Protein AF-K7LWC0-F1 (afdb_monomer)

Radius of gyration: 29.23 Å; Cα contacts (8 Å, |Δi|>4): 83; chains: 1; bounding box: 52×107×43 Å

Organism: Glycine max (NCBI:txid3847)

Secondary structure (DSSP, 8-state):
----------------------------GGG-S-PPPHHHHHHHHHHHHHHHHHTT-----HHHHHHHHHHHHHHHHHHHHHHHHHHHHTT-SS--HHHHHHHHHHHHHTT--TTGGGGGGS-GGG-HHHHHHHHHHHHSPP---SSPPP---GGG-----

Sequence (161 aa):
MQNNSSTKATSKLPRRAKSKKRDLVGVNDAQVAETPSEFSFAVAKIAVAQVCQSVGFKTFKCNALKTLTNVSTRYLETIVRSAASFANASNRTNSNLFDIINGIHDLCSAQGFPGGSVMHKVNLLRSSALKDIMNFVNLSNKVPFAKPIPFRNVFQVNVFL

Mean predicted aligned error: 13.85 Å

InterPro domains:
  IPR006565 Bromodomain associated domain [PF07524] (38-107)
  IPR006565 Bromodomain associated domain [SM00576] (37-113)
  IPR009072 Histone-fold [G3DSA:1.10.20.10] (33-131)
  IPR037818 Transcription initiation factor TFIID subunit 8 [PTHR46338] (5-154)

Foldseek 3Di:
DDDDDDDDDDDDDDDDDDDPPPPPPPPCVVPVPPPQPPVNLVVLLVVLVLLCVQVPDPDDDPVRSSVVSVVVVVLVVQLVVQLCVVCVVVVHRDGDPLSSLRSLLVVCVVVDDVCNVVCVVDDSVPDPSVVVVVVCVVPTDDRADPDHDPDPPPVPPPPPD

pLDDT: mean 78.8, std 21.97, range [33.06, 98.38]

Nearest PDB structures (foldseek):
  8f0x-assembly1_C  TM=7.123E-01  e=1.036E-01  Saccharomyces cerevisiae S288C
  4x23-assembly1_A  TM=7.557E-01  e=2.730E-01  Drosophila melanogaster
  8yti-assembly1_K  TM=6.275E-01  e=5.409E-01  Homo sapiens
  3a6n-assembly1_A  TM=6.262E-01  e=4.559E-01  Homo sapiens
  6hts-assembly1_M  TM=6.478E-01  e=6.417E-01  Homo sapiens

Solvent-accessible surface area (backbone atoms only — not comparable to full-atom values): 10324 Å² total; per-residue (Å²): 142,84,90,86,84,84,85,89,83,88,79,83,76,82,88,80,78,85,80,85,75,73,79,72,79,72,75,61,70,86,64,70,66,67,69,72,49,70,64,59,47,51,53,46,38,52,53,48,51,49,52,42,40,67,77,66,48,88,76,76,55,71,68,58,49,53,50,52,28,54,51,53,51,51,54,52,49,50,27,52,54,40,6,44,50,50,15,46,77,67,79,32,91,69,57,52,72,67,23,43,52,50,9,48,48,59,67,39,55,85,80,54,53,78,64,56,93,49,46,94,81,48,64,74,92,70,34,47,71,59,47,52,54,52,48,50,61,73,72,45,74,80,78,76,60,98,60,80,74,81,80,75,58,79,88,70,67,74,78,87,124

Structure (mmCIF, N/CA/C/O backbone):
data_AF-K7LWC0-F1
#
_entry.id   AF-K7LWC0-F1
#
loop_
_atom_site.group_PDB
_atom_site.id
_atom_site.type_symbol
_atom_site.label_atom_id
_atom_site.label_alt_id
_atom_site.label_comp_id
_atom_site.label_asym_id
_atom_site.label_entity_id
_atom_site.label_seq_id
_atom_site.pdbx_PDB_ins_code
_atom_site.Cartn_x
_atom_site.Cartn_y
_atom_site.Cartn_z
_atom_site.occupancy
_atom_site.B_iso_or_equiv
_atom_site.auth_seq_id
_atom_site.auth_comp_id
_atom_site.auth_asym_id
_atom_site.auth_atom_id
_atom_site.pdbx_PDB_model_num
ATOM 1 N N . MET A 1 1 ? -1.332 -82.212 -2.527 1.00 39.12 1 MET A N 1
ATOM 2 C CA . MET A 1 1 ? -0.070 -82.119 -1.761 1.00 39.12 1 MET A CA 1
ATOM 3 C C . MET A 1 1 ? 1.079 -82.319 -2.734 1.00 39.12 1 MET A C 1
ATOM 5 O O . MET A 1 1 ? 1.286 -83.441 -3.166 1.00 39.12 1 MET A O 1
ATOM 9 N N . GLN A 1 2 ? 1.766 -81.252 -3.139 1.00 41.69 2 GLN A N 1
ATOM 10 C CA . GLN A 1 2 ? 3.000 -81.334 -3.926 1.00 41.69 2 GLN A CA 1
ATOM 11 C C . GLN A 1 2 ? 3.929 -80.227 -3.427 1.00 41.69 2 GLN A C 1
ATOM 13 O O . GLN A 1 2 ? 3.646 -79.041 -3.572 1.00 41.69 2 GLN A O 1
ATOM 18 N N . ASN A 1 3 ? 4.979 -80.667 -2.738 1.00 37.81 3 ASN A N 1
ATOM 19 C CA . ASN A 1 3 ? 6.049 -79.854 -2.189 1.00 37.81 3 ASN A CA 1
ATOM 20 C C . ASN A 1 3 ? 7.105 -79.678 -3.274 1.00 37.81 3 ASN A C 1
ATOM 22 O O . ASN A 1 3 ? 7.768 -80.654 -3.615 1.00 37.81 3 ASN A O 1
ATOM 26 N N . ASN A 1 4 ? 7.310 -78.453 -3.752 1.00 46.72 4 ASN A N 1
ATOM 27 C CA . ASN A 1 4 ? 8.449 -78.136 -4.606 1.00 46.72 4 ASN A CA 1
ATOM 28 C C . ASN A 1 4 ? 9.341 -77.122 -3.887 1.00 46.72 4 ASN A C 1
ATOM 30 O O . ASN A 1 4 ? 9.067 -75.926 -3.831 1.00 46.72 4 ASN A O 1
ATOM 34 N N . SER A 1 5 ? 10.410 -77.653 -3.307 1.00 35.78 5 SER A N 1
ATOM 35 C CA . SER A 1 5 ? 11.563 -76.947 -2.762 1.00 35.78 5 SER A CA 1
ATOM 36 C C . SER A 1 5 ? 12.703 -76.989 -3.779 1.00 35.78 5 SER A C 1
ATOM 38 O O . SER A 1 5 ? 13.075 -78.087 -4.178 1.00 35.78 5 SER A O 1
ATOM 40 N N . SER A 1 6 ? 13.277 -75.838 -4.152 1.00 38.22 6 SER A N 1
ATOM 41 C CA . SER A 1 6 ? 14.650 -75.722 -4.687 1.00 38.22 6 SER A CA 1
ATOM 42 C C . SER A 1 6 ? 15.026 -74.245 -4.891 1.00 38.22 6 SER A C 1
ATOM 44 O O . SER A 1 6 ? 14.440 -73.554 -5.711 1.00 38.22 6 SER A O 1
ATOM 46 N N . THR A 1 7 ? 15.801 -73.643 -3.985 1.00 37.75 7 THR A N 1
ATOM 47 C CA . THR A 1 7 ? 17.278 -73.505 -3.988 1.00 37.75 7 THR A CA 1
ATOM 48 C C . THR A 1 7 ? 17.840 -72.310 -4.777 1.00 37.75 7 THR A C 1
ATOM 50 O O . THR A 1 7 ? 18.013 -72.374 -5.985 1.00 37.75 7 THR A O 1
ATOM 53 N N . LYS A 1 8 ? 18.314 -71.326 -3.992 1.00 33.06 8 LYS A N 1
ATOM 54 C CA . LYS A 1 8 ? 19.712 -70.842 -3.951 1.00 33.06 8 LYS A CA 1
ATOM 55 C C . LYS A 1 8 ? 20.221 -69.952 -5.101 1.00 33.06 8 LYS A C 1
ATOM 57 O O . LYS A 1 8 ? 20.647 -70.443 -6.134 1.00 33.06 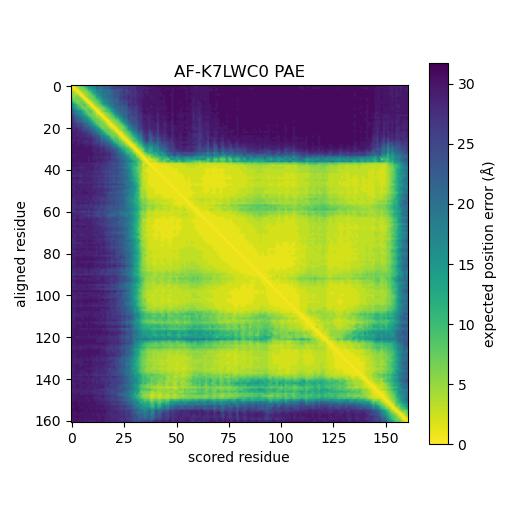8 LYS A O 1
ATOM 62 N N . ALA A 1 9 ? 20.409 -68.665 -4.791 1.00 42.12 9 ALA A N 1
ATOM 63 C CA . ALA A 1 9 ? 21.522 -67.857 -5.307 1.00 42.12 9 ALA A CA 1
ATOM 64 C C . ALA A 1 9 ? 21.806 -66.674 -4.359 1.00 42.12 9 ALA A C 1
ATOM 66 O O . ALA A 1 9 ? 21.220 -65.602 -4.464 1.00 42.12 9 ALA A O 1
ATOM 67 N N . THR A 1 10 ? 22.698 -66.876 -3.390 1.00 38.62 10 THR A N 1
ATOM 68 C CA . THR A 1 10 ? 23.237 -65.819 -2.524 1.00 38.62 10 THR A CA 1
ATOM 69 C C . THR A 1 10 ? 24.503 -65.239 -3.157 1.00 38.62 10 THR A C 1
ATOM 71 O O . THR A 1 10 ? 25.615 -65.676 -2.872 1.00 38.62 10 THR A O 1
ATOM 74 N N . SER A 1 11 ? 24.359 -64.240 -4.030 1.00 42.91 11 SER A N 1
ATOM 75 C CA . SER A 1 11 ? 25.497 -63.459 -4.526 1.00 42.91 11 SER A CA 1
ATOM 76 C C . SER A 1 11 ? 25.863 -62.369 -3.511 1.00 42.91 11 SER A C 1
ATOM 78 O O . SER A 1 11 ? 25.150 -61.378 -3.353 1.00 42.91 11 SER A O 1
ATOM 80 N N . LYS A 1 12 ? 26.976 -62.563 -2.795 1.00 38.94 12 LYS A N 1
ATOM 81 C CA . LYS A 1 12 ? 27.580 -61.571 -1.892 1.00 38.94 12 LYS A CA 1
ATOM 82 C C . LYS A 1 12 ? 28.113 -60.387 -2.710 1.00 38.94 12 LYS A C 1
ATOM 84 O O . LYS A 1 12 ? 29.099 -60.539 -3.424 1.00 38.94 12 LYS A O 1
ATOM 89 N N . LEU A 1 13 ? 27.486 -59.215 -2.592 1.00 43.22 13 LEU A N 1
ATOM 90 C CA . LEU A 1 13 ? 27.989 -57.975 -3.191 1.00 43.22 13 LEU A CA 1
ATOM 91 C C . LEU A 1 13 ? 29.131 -57.377 -2.329 1.00 43.22 13 LEU A C 1
ATOM 93 O O . LEU A 1 13 ? 29.022 -57.394 -1.098 1.00 43.22 13 LEU A O 1
ATOM 97 N N . PRO A 1 14 ? 30.214 -56.831 -2.916 1.00 41.59 14 PRO A N 1
ATOM 98 C CA . PRO A 1 14 ? 31.373 -56.342 -2.167 1.00 41.59 14 PRO A CA 1
ATOM 99 C C . PRO A 1 14 ? 31.100 -55.029 -1.418 1.00 41.59 14 PRO A C 1
ATOM 101 O O . PRO A 1 14 ? 30.507 -54.091 -1.952 1.00 41.59 14 PRO A O 1
ATOM 104 N N . ARG A 1 15 ? 31.610 -54.936 -0.183 1.00 42.56 15 ARG A N 1
ATOM 105 C CA . ARG A 1 15 ? 31.605 -53.728 0.659 1.00 42.56 15 ARG A CA 1
ATOM 106 C C . ARG A 1 15 ? 32.480 -52.633 0.029 1.00 42.56 15 ARG A C 1
ATOM 108 O O . ARG A 1 15 ? 33.695 -52.636 0.203 1.00 42.56 15 ARG A O 1
ATOM 115 N N . ARG A 1 16 ? 31.873 -51.678 -0.684 1.00 37.78 16 ARG A N 1
ATOM 116 C CA . ARG A 1 16 ? 32.565 -50.480 -1.189 1.00 37.78 16 ARG A CA 1
ATOM 117 C C . ARG A 1 16 ? 32.794 -49.489 -0.046 1.00 37.78 16 ARG A C 1
ATOM 119 O O . ARG A 1 16 ? 31.854 -48.986 0.566 1.00 37.78 16 ARG A O 1
ATOM 126 N N . ALA A 1 17 ? 34.065 -49.237 0.243 1.00 40.91 17 ALA A N 1
ATOM 127 C CA . ALA A 1 17 ? 34.525 -48.310 1.261 1.00 40.91 17 ALA A CA 1
ATOM 128 C C . ALA A 1 17 ? 34.264 -46.838 0.881 1.00 40.91 17 ALA A C 1
ATOM 130 O O . ALA A 1 17 ? 34.526 -46.414 -0.240 1.00 40.91 17 ALA A O 1
ATOM 131 N N . LYS A 1 18 ? 33.775 -46.091 1.879 1.00 34.91 18 LYS A N 1
ATOM 132 C CA . LYS A 1 18 ? 33.994 -44.663 2.176 1.00 34.91 18 LYS A CA 1
ATOM 133 C C . LYS A 1 18 ? 34.074 -43.692 0.985 1.00 34.91 18 LYS A C 1
ATOM 135 O O . LYS A 1 18 ? 35.146 -43.405 0.467 1.00 34.91 18 LYS A O 1
ATOM 140 N N . SER A 1 19 ? 32.956 -43.019 0.721 1.00 36.41 19 SER A N 1
ATOM 141 C CA . SER A 1 19 ? 32.958 -41.628 0.258 1.00 36.41 19 SER A CA 1
ATOM 142 C C . SER A 1 19 ? 32.307 -40.788 1.353 1.00 36.41 19 SER A C 1
ATOM 144 O O . SER A 1 19 ? 31.100 -40.858 1.579 1.00 36.41 19 SER A O 1
ATOM 146 N N . LYS A 1 20 ? 33.137 -40.061 2.104 1.00 40.75 20 LYS A N 1
ATOM 147 C CA . LYS A 1 20 ? 32.723 -39.089 3.118 1.00 40.75 20 LYS A CA 1
ATOM 148 C C . LYS A 1 20 ? 32.202 -37.871 2.349 1.00 40.75 20 LYS A C 1
ATOM 150 O O . LYS A 1 20 ? 32.966 -36.961 2.035 1.00 40.75 20 LYS A O 1
ATOM 155 N N . LYS A 1 21 ? 30.931 -37.931 1.937 1.00 37.88 21 LYS A N 1
ATOM 156 C CA . LYS A 1 21 ? 30.217 -36.832 1.283 1.00 37.88 21 LYS A CA 1
ATOM 157 C C . LYS A 1 21 ? 30.247 -35.665 2.263 1.00 37.88 21 LYS A C 1
ATOM 159 O O . LYS A 1 21 ? 29.650 -35.741 3.328 1.00 37.88 21 LYS A O 1
ATOM 164 N N . ARG A 1 22 ? 31.053 -34.650 1.945 1.00 39.66 22 ARG A N 1
ATOM 165 C CA . ARG A 1 22 ? 31.011 -33.366 2.638 1.00 39.66 22 ARG A CA 1
ATOM 166 C C . ARG A 1 22 ? 29.575 -32.898 2.493 1.00 39.66 22 ARG A C 1
ATOM 168 O O . ARG A 1 22 ? 29.105 -32.771 1.360 1.00 39.66 22 ARG A O 1
ATOM 175 N N . ASP A 1 23 ? 28.896 -32.726 3.615 1.00 36.41 23 ASP A N 1
ATOM 176 C CA . ASP A 1 23 ? 27.667 -31.962 3.673 1.00 36.41 23 ASP A CA 1
ATOM 177 C C . ASP A 1 23 ? 28.035 -30.564 3.180 1.00 36.41 23 ASP A C 1
ATOM 179 O O . ASP A 1 23 ? 28.541 -29.719 3.917 1.00 36.41 23 ASP A O 1
ATOM 183 N N . LEU A 1 24 ? 27.892 -30.361 1.868 1.00 42.34 24 LEU A N 1
ATOM 184 C CA . LEU A 1 24 ? 27.652 -29.044 1.327 1.00 42.34 24 LEU A CA 1
ATOM 185 C C . LEU A 1 24 ? 26.392 -28.613 2.054 1.00 42.34 24 LEU A C 1
ATOM 187 O O . LEU A 1 24 ? 25.299 -29.101 1.762 1.00 42.34 24 LEU A O 1
ATOM 191 N N . VAL A 1 25 ? 26.593 -27.760 3.054 1.00 40.84 25 VAL A N 1
ATOM 192 C CA . VAL A 1 25 ? 25.597 -26.820 3.532 1.00 40.84 25 VAL A CA 1
ATOM 193 C C . VAL A 1 25 ? 25.129 -26.104 2.274 1.00 40.84 25 VAL A C 1
ATOM 195 O O . VAL A 1 25 ? 25.746 -25.151 1.805 1.00 40.84 25 VAL A O 1
ATOM 198 N N . GLY A 1 26 ? 24.109 -26.681 1.642 1.00 39.50 26 GLY A N 1
ATOM 199 C CA . GLY A 1 26 ? 23.298 -26.020 0.652 1.00 39.50 26 GLY A CA 1
ATOM 200 C C . GLY A 1 26 ? 22.643 -24.909 1.429 1.00 39.50 26 GLY A C 1
ATOM 201 O O . GLY A 1 26 ? 21.646 -25.127 2.116 1.00 39.50 26 GLY A O 1
ATOM 202 N N . VAL A 1 27 ? 23.292 -23.752 1.412 1.00 40.94 27 VAL A N 1
ATOM 203 C CA . VAL A 1 27 ? 22.659 -22.506 1.779 1.00 40.94 27 VAL A CA 1
ATOM 204 C C . VAL A 1 27 ? 21.516 -22.386 0.782 1.00 40.94 27 VAL A C 1
ATOM 206 O O . VAL A 1 27 ? 21.702 -22.076 -0.391 1.00 40.94 27 VAL A O 1
ATOM 209 N N . ASN A 1 28 ? 20.330 -22.804 1.214 1.00 46.16 28 ASN A N 1
ATOM 210 C CA . ASN A 1 28 ? 19.099 -22.579 0.488 1.00 46.16 28 ASN A CA 1
ATOM 211 C C . ASN A 1 28 ? 18.806 -21.081 0.622 1.00 46.16 28 ASN A C 1
ATOM 213 O O . ASN A 1 28 ? 17.913 -20.683 1.363 1.00 46.16 28 ASN A O 1
ATOM 217 N N . ASP A 1 29 ? 19.573 -20.248 -0.087 1.00 49.41 29 ASP A N 1
ATOM 218 C CA . ASP A 1 29 ? 19.383 -18.793 -0.160 1.00 49.41 29 ASP A CA 1
ATOM 219 C C . ASP A 1 29 ? 17.982 -18.434 -0.691 1.00 49.41 29 ASP A C 1
ATOM 221 O O . ASP A 1 29 ? 17.481 -17.330 -0.499 1.00 49.41 29 ASP A O 1
ATOM 225 N N . ALA A 1 30 ? 17.287 -19.402 -1.296 1.00 51.00 30 ALA A N 1
ATOM 226 C CA . ALA A 1 30 ? 15.899 -19.274 -1.720 1.00 51.00 30 ALA A CA 1
ATOM 227 C C . ALA A 1 30 ? 14.885 -19.216 -0.557 1.00 51.00 30 ALA A C 1
ATOM 229 O O . ALA A 1 30 ? 13.724 -18.886 -0.793 1.00 51.00 30 ALA A O 1
ATOM 230 N N . GLN A 1 31 ? 15.288 -19.514 0.686 1.00 46.72 31 GLN A N 1
ATOM 231 C CA . GLN A 1 31 ? 14.416 -19.442 1.866 1.00 46.72 31 GLN A CA 1
ATOM 232 C C . GLN A 1 31 ? 14.677 -18.202 2.739 1.00 46.72 31 GLN A C 1
ATOM 234 O O . GLN A 1 31 ? 14.189 -18.131 3.862 1.00 46.72 31 GLN A O 1
ATOM 239 N N . VAL A 1 32 ? 15.366 -17.182 2.208 1.00 54.91 32 VAL A N 1
ATOM 240 C CA . VAL A 1 32 ? 15.396 -15.822 2.791 1.00 54.91 32 VAL A CA 1
ATOM 241 C C . VAL A 1 32 ? 14.177 -15.007 2.326 1.00 54.91 32 VAL A C 1
ATOM 243 O O . VAL A 1 32 ? 14.184 -13.783 2.280 1.00 54.91 32 VAL A O 1
ATOM 246 N N . ALA A 1 33 ? 13.065 -15.662 1.990 1.00 53.66 33 ALA A N 1
ATOM 247 C CA . ALA A 1 33 ? 11.778 -15.031 2.237 1.00 53.66 33 ALA A CA 1
ATOM 248 C C . ALA A 1 33 ? 11.565 -15.134 3.749 1.00 53.66 33 ALA A C 1
ATOM 250 O O . ALA A 1 33 ? 10.912 -16.070 4.211 1.00 53.66 33 ALA A O 1
ATOM 251 N N . GLU A 1 34 ? 12.213 -14.245 4.516 1.00 58.81 34 GLU A N 1
ATOM 252 C CA . GLU A 1 34 ? 12.018 -14.156 5.961 1.00 58.81 34 GLU A CA 1
ATOM 253 C C . GLU A 1 34 ? 10.515 -14.112 6.199 1.00 58.81 34 GLU A C 1
ATOM 255 O O . GLU A 1 34 ? 9.827 -13.154 5.833 1.00 58.81 34 GLU A O 1
ATOM 260 N N . THR A 1 35 ? 9.977 -15.197 6.752 1.00 64.50 35 THR A N 1
ATOM 261 C CA . THR A 1 35 ? 8.608 -15.195 7.242 1.00 64.50 35 THR A CA 1
ATOM 262 C C . THR A 1 35 ? 8.478 -13.955 8.116 1.00 64.50 35 THR A C 1
ATOM 264 O O . THR A 1 35 ? 9.335 -13.783 8.991 1.00 64.50 35 THR A O 1
ATOM 267 N N . PRO A 1 36 ? 7.484 -13.076 7.878 1.00 69.50 36 PRO A N 1
ATOM 268 C CA . PRO A 1 36 ? 7.383 -11.834 8.623 1.00 69.50 36 PRO A CA 1
ATOM 269 C C . PRO A 1 36 ? 7.458 -12.167 10.104 1.00 69.50 36 PRO A C 1
ATOM 271 O O . PRO A 1 36 ? 6.752 -13.072 10.561 1.00 69.50 36 PRO A O 1
ATOM 274 N N . SER A 1 37 ? 8.351 -11.477 10.820 1.00 86.19 37 SER A N 1
ATOM 275 C CA . SER A 1 37 ? 8.559 -11.753 12.238 1.00 86.19 37 SER A CA 1
ATOM 276 C C . SER A 1 37 ? 7.207 -11.756 12.953 1.00 86.19 37 SER A C 1
ATOM 278 O O . SER A 1 37 ? 6.310 -10.979 12.605 1.00 86.19 37 SER A O 1
ATOM 280 N N . GLU A 1 38 ? 7.036 -12.631 13.944 1.00 91.88 38 GLU A N 1
ATOM 281 C CA . GLU A 1 38 ? 5.771 -12.732 14.680 1.00 91.88 38 GLU A CA 1
ATOM 282 C C . GLU A 1 38 ? 5.326 -11.361 15.219 1.00 91.88 38 GLU A C 1
ATOM 284 O O . GLU A 1 38 ? 4.144 -11.016 15.168 1.00 91.88 38 GLU A O 1
ATOM 289 N N . PHE A 1 39 ? 6.296 -10.535 15.623 1.00 93.81 39 PHE A N 1
ATOM 290 C CA . PHE A 1 39 ? 6.088 -9.149 16.017 1.00 93.81 39 PHE A CA 1
ATOM 291 C C . PHE A 1 39 ? 5.542 -8.279 14.874 1.00 93.81 39 PHE A C 1
ATOM 293 O O . PHE A 1 39 ? 4.490 -7.658 15.027 1.00 93.81 39 PHE A O 1
ATOM 300 N N . SER A 1 40 ? 6.204 -8.253 13.713 1.00 94.25 40 SER A N 1
ATOM 301 C CA . SER A 1 40 ? 5.752 -7.486 12.541 1.00 94.25 40 SER A CA 1
ATOM 302 C C . SER A 1 40 ? 4.348 -7.906 12.102 1.00 94.25 40 SER A C 1
ATOM 304 O O . SER A 1 40 ? 3.507 -7.058 11.800 1.00 94.25 40 SER A O 1
ATOM 306 N N . PHE A 1 41 ? 4.067 -9.212 12.121 1.00 95.38 41 PHE A N 1
ATOM 307 C CA . PHE A 1 41 ? 2.744 -9.735 11.804 1.00 95.38 41 PHE A CA 1
ATOM 308 C C . PHE A 1 41 ? 1.695 -9.309 12.838 1.00 95.38 41 PHE A C 1
ATOM 310 O O . PHE A 1 41 ? 0.586 -8.925 12.467 1.00 95.38 41 PHE A O 1
ATOM 317 N N . ALA A 1 42 ? 2.027 -9.330 14.132 1.00 95.62 42 ALA A N 1
ATOM 318 C CA . ALA A 1 42 ? 1.135 -8.862 15.188 1.00 95.62 42 ALA A CA 1
ATOM 319 C C . ALA A 1 42 ? 0.803 -7.369 15.040 1.00 95.62 42 ALA A C 1
ATOM 321 O O . ALA A 1 42 ? -0.368 -6.999 15.143 1.00 95.62 42 ALA A O 1
ATOM 322 N N . VAL A 1 43 ? 1.797 -6.531 14.726 1.00 94.75 43 VAL A N 1
ATOM 323 C CA . VAL A 1 43 ? 1.603 -5.097 14.452 1.00 94.75 43 VAL A CA 1
ATOM 324 C C . VAL A 1 43 ? 0.686 -4.892 13.245 1.00 94.75 43 VAL A C 1
ATOM 326 O O . VAL A 1 43 ? -0.302 -4.164 13.343 1.00 94.75 43 VAL A O 1
ATOM 329 N N . ALA A 1 44 ? 0.949 -5.584 12.133 1.00 95.75 44 ALA A N 1
ATOM 330 C CA . ALA A 1 44 ? 0.101 -5.516 10.944 1.00 95.75 44 ALA A CA 1
ATOM 331 C C . ALA A 1 44 ? -1.337 -5.973 11.242 1.00 95.75 44 ALA A C 1
ATOM 333 O O . ALA A 1 44 ? -2.295 -5.329 10.819 1.00 95.75 44 ALA A O 1
ATOM 334 N N . LYS A 1 45 ? -1.503 -7.044 12.026 1.00 96.06 45 LYS A N 1
ATOM 335 C CA . LYS A 1 45 ? -2.815 -7.566 12.425 1.00 96.06 45 LYS A CA 1
ATOM 336 C C . LYS A 1 45 ? -3.605 -6.560 13.260 1.00 96.06 45 LYS A C 1
ATOM 338 O O . LYS A 1 45 ? -4.808 -6.419 13.053 1.00 96.06 45 LYS A O 1
ATOM 343 N N . ILE A 1 46 ? -2.944 -5.855 14.181 1.00 94.44 46 ILE A N 1
ATOM 344 C CA . ILE A 1 46 ? -3.562 -4.779 14.969 1.00 94.44 46 ILE A CA 1
ATOM 345 C C . ILE A 1 46 ? -3.999 -3.640 14.044 1.00 94.44 46 ILE A C 1
ATOM 347 O O . ILE A 1 46 ? -5.153 -3.225 14.115 1.00 94.44 46 ILE A O 1
ATOM 351 N N . ALA A 1 47 ? -3.131 -3.191 13.134 1.00 93.38 47 ALA A N 1
ATOM 352 C CA . ALA A 1 47 ? -3.467 -2.131 12.185 1.00 93.38 47 ALA A CA 1
ATOM 353 C C . ALA A 1 47 ? -4.671 -2.509 11.303 1.00 93.38 47 ALA A C 1
ATOM 355 O O . ALA A 1 47 ? -5.611 -1.730 11.161 1.00 93.38 47 ALA A O 1
ATOM 356 N N . VAL A 1 48 ? -4.699 -3.734 10.770 1.00 95.38 48 VAL A N 1
ATOM 357 C CA . VAL A 1 48 ? -5.826 -4.235 9.968 1.00 95.38 48 VAL A CA 1
ATOM 358 C C . VAL A 1 48 ? -7.110 -4.324 10.795 1.00 95.38 48 VAL A C 1
ATOM 360 O O . VAL A 1 48 ? -8.173 -3.948 10.302 1.00 95.38 48 VAL A O 1
ATOM 363 N N . ALA A 1 49 ? -7.036 -4.760 12.055 1.00 94.56 49 ALA A N 1
ATOM 364 C CA . ALA A 1 49 ? -8.195 -4.775 12.948 1.00 94.56 49 ALA A CA 1
ATOM 365 C C . ALA A 1 49 ? -8.740 -3.363 13.198 1.00 94.56 49 ALA A C 1
ATOM 367 O O . ALA A 1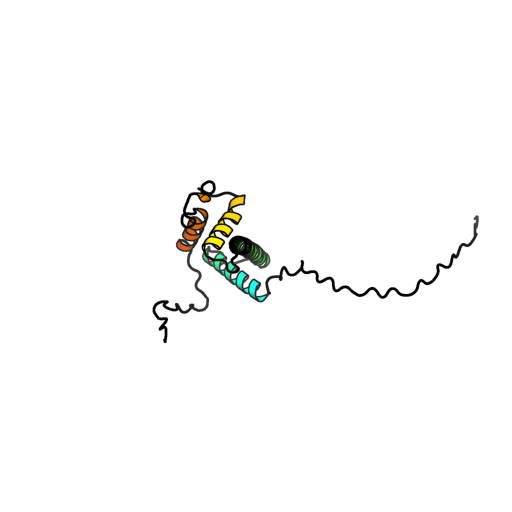 49 ? -9.952 -3.159 13.179 1.00 94.56 49 ALA A O 1
ATOM 368 N N . GLN A 1 50 ? -7.856 -2.381 13.375 1.00 91.62 50 GLN A N 1
ATOM 369 C CA . GLN A 1 50 ? -8.248 -0.988 13.555 1.00 91.62 50 GLN A CA 1
ATOM 370 C C . GLN A 1 50 ? -8.879 -0.385 12.294 1.00 91.62 50 GLN A C 1
ATOM 372 O O . GLN A 1 50 ? -9.854 0.355 12.402 1.00 91.62 50 GLN A O 1
ATOM 377 N N . VAL A 1 51 ? -8.383 -0.732 11.100 1.00 91.25 51 VAL A N 1
ATOM 378 C CA . VAL A 1 51 ? -9.035 -0.354 9.834 1.00 91.25 51 VAL A CA 1
ATOM 379 C C . VAL A 1 51 ? -10.421 -0.989 9.731 1.00 91.25 51 VAL A C 1
ATOM 381 O O . VAL A 1 51 ? -11.381 -0.318 9.376 1.00 91.25 51 VAL A O 1
ATOM 384 N N . CYS A 1 52 ? -10.571 -2.265 10.099 1.00 92.62 52 CYS A N 1
ATOM 385 C CA . CYS A 1 52 ? -11.889 -2.905 10.130 1.00 92.62 52 CYS A CA 1
ATOM 386 C C . CYS A 1 52 ? -12.841 -2.172 11.090 1.00 92.62 52 CYS A C 1
ATOM 388 O O . CYS A 1 52 ? -14.003 -1.930 10.764 1.00 92.62 52 CYS A O 1
ATOM 390 N N . GLN A 1 53 ? -12.345 -1.775 12.261 1.00 90.81 53 GLN A N 1
ATOM 391 C CA . GLN A 1 53 ? -13.123 -1.006 13.224 1.00 90.81 53 GLN A CA 1
ATOM 392 C C . GLN A 1 53 ? -13.521 0.374 12.682 1.00 90.81 53 GLN A C 1
ATOM 394 O O . GLN A 1 53 ? -14.660 0.793 12.890 1.00 90.81 53 GLN A O 1
ATOM 399 N N . SER A 1 54 ? -12.633 1.067 11.958 1.00 87.56 54 SER A N 1
ATOM 400 C CA . SER A 1 54 ? -12.921 2.400 11.409 1.00 87.56 54 SER A CA 1
ATOM 401 C C . SER A 1 54 ? -13.977 2.392 10.303 1.00 87.56 54 SER A C 1
ATOM 403 O O . SER A 1 54 ? -14.687 3.384 10.145 1.00 87.56 54 SER A O 1
ATOM 405 N N . VAL A 1 55 ? -14.132 1.270 9.592 1.00 89.19 55 VAL A N 1
ATOM 406 C CA . VAL A 1 55 ? -15.209 1.060 8.606 1.00 89.19 55 VAL A CA 1
ATOM 407 C C . VAL A 1 55 ? -16.487 0.458 9.215 1.00 89.19 55 VAL A C 1
ATOM 409 O O . VAL A 1 55 ? -17.441 0.186 8.492 1.00 89.19 55 VAL A O 1
ATOM 412 N N . GLY A 1 56 ? -16.534 0.260 10.538 1.00 91.19 56 GLY A N 1
ATOM 413 C CA . GLY A 1 56 ? -17.744 -0.128 11.273 1.00 91.19 56 GLY A CA 1
ATOM 414 C C . GLY A 1 56 ? -17.843 -1.600 11.694 1.00 91.19 56 GLY A C 1
ATOM 415 O O . GLY A 1 56 ? -18.844 -1.981 12.309 1.00 91.19 56 GLY A O 1
ATOM 416 N N . PHE A 1 57 ? -16.832 -2.440 11.434 1.00 93.75 57 PHE A N 1
ATOM 417 C CA . PHE A 1 57 ? -16.829 -3.811 11.957 1.00 93.75 57 PHE A CA 1
ATOM 418 C C . PHE A 1 57 ? -16.606 -3.814 13.473 1.00 93.75 57 PHE A C 1
ATOM 420 O O . PHE A 1 57 ? -15.617 -3.289 13.978 1.00 93.75 57 PHE A O 1
ATOM 427 N N . LYS A 1 58 ? -17.513 -4.461 14.214 1.00 92.50 58 LYS A N 1
ATOM 428 C CA . LYS A 1 58 ? -17.432 -4.573 15.683 1.00 92.50 58 LYS A CA 1
ATOM 429 C C . LYS A 1 58 ? -16.751 -5.856 16.155 1.00 92.50 58 LYS A C 1
ATOM 431 O O . LYS A 1 58 ? -16.237 -5.909 17.266 1.00 92.50 58 LYS A O 1
ATOM 436 N N . THR A 1 59 ? -16.778 -6.899 15.332 1.00 93.75 59 THR A N 1
ATOM 437 C CA . THR A 1 59 ? -16.214 -8.215 15.643 1.00 93.75 59 THR A CA 1
ATOM 438 C C . THR A 1 59 ? -15.606 -8.834 14.390 1.00 93.75 59 THR A C 1
ATOM 440 O O . THR A 1 59 ? -15.970 -8.494 13.264 1.00 93.75 59 THR A O 1
ATOM 443 N N . PHE A 1 60 ? -14.666 -9.756 14.583 1.00 92.38 60 PHE A N 1
ATOM 444 C CA . PHE A 1 60 ? -14.013 -10.497 13.507 1.00 92.38 60 PHE A CA 1
ATOM 445 C C . PHE A 1 60 ? -13.712 -11.925 13.961 1.00 92.38 60 PHE A C 1
ATOM 447 O O . PHE A 1 60 ? -13.405 -12.185 15.125 1.00 92.38 60 PHE A O 1
ATOM 454 N N . LYS A 1 61 ? -13.769 -12.877 13.028 1.00 96.00 61 LYS A N 1
ATOM 455 C CA . LYS A 1 61 ? -13.238 -14.225 13.261 1.00 96.00 61 LYS A CA 1
ATOM 456 C C . LYS A 1 61 ? -11.711 -14.165 13.198 1.00 96.00 61 LYS A C 1
ATOM 458 O O . LYS A 1 61 ? -11.164 -13.536 12.294 1.00 96.00 61 LYS A O 1
ATOM 463 N N . CYS A 1 62 ? -11.024 -14.865 14.103 1.00 94.19 62 CYS A N 1
ATOM 464 C CA . CYS A 1 62 ? -9.556 -14.855 14.171 1.00 94.19 62 CYS A CA 1
ATOM 465 C C . CYS A 1 62 ? -8.905 -15.229 12.822 1.00 94.19 62 CYS A C 1
ATOM 467 O O . CYS A 1 62 ? -8.023 -14.519 12.340 1.00 94.19 62 CYS A O 1
ATOM 469 N N . ASN A 1 63 ? -9.413 -16.271 12.150 1.00 97.12 63 ASN A N 1
ATOM 470 C CA . ASN A 1 63 ? -8.904 -16.696 10.840 1.00 97.12 63 ASN A CA 1
ATOM 471 C C . ASN A 1 63 ? -9.172 -15.675 9.727 1.00 97.12 63 ASN A C 1
ATOM 473 O O . ASN A 1 63 ? -8.320 -15.491 8.860 1.00 97.12 63 ASN A O 1
ATOM 477 N N . ALA A 1 64 ? -10.320 -14.991 9.755 1.00 97.56 64 ALA A N 1
ATOM 478 C CA . ALA A 1 64 ? -10.642 -13.962 8.769 1.00 97.56 64 ALA A CA 1
ATOM 479 C C . ALA A 1 64 ? -9.705 -12.758 8.918 1.00 97.56 64 ALA A C 1
ATOM 481 O O . ALA A 1 64 ? -9.101 -12.331 7.938 1.00 97.56 64 ALA A O 1
ATOM 482 N N . LEU A 1 65 ? -9.492 -12.284 10.152 1.00 97.81 65 LEU A N 1
ATOM 483 C CA . LEU A 1 65 ? -8.557 -11.192 10.418 1.00 97.81 65 LEU A CA 1
ATOM 484 C C . LEU A 1 65 ? -7.120 -11.575 10.035 1.00 97.81 65 LEU A C 1
ATOM 486 O O . LEU A 1 65 ? -6.421 -10.781 9.410 1.00 97.81 65 LEU A O 1
ATOM 490 N N . LYS A 1 66 ? -6.685 -12.803 10.352 1.00 97.56 66 LYS A N 1
ATOM 491 C CA . LYS A 1 66 ? -5.363 -13.314 9.955 1.00 97.56 66 LYS A CA 1
ATOM 492 C C . LYS A 1 66 ? -5.204 -13.344 8.432 1.00 97.56 66 LYS A C 1
ATOM 494 O O . LYS A 1 66 ? -4.171 -12.930 7.918 1.00 97.56 66 LYS A O 1
ATOM 499 N N . THR A 1 67 ? -6.233 -13.795 7.718 1.00 98.25 67 THR A N 1
ATOM 500 C CA . THR A 1 67 ? -6.232 -13.856 6.249 1.00 98.25 67 THR A CA 1
ATOM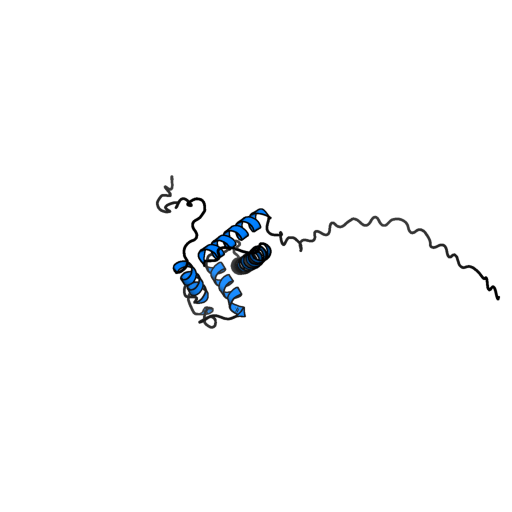 501 C C . THR A 1 67 ? -6.190 -12.462 5.639 1.00 98.25 67 THR A C 1
ATOM 503 O O . THR A 1 67 ? -5.348 -12.205 4.786 1.00 98.25 67 THR A O 1
ATOM 506 N N . LEU A 1 68 ? -7.024 -11.539 6.122 1.00 98.00 68 LEU A N 1
ATOM 507 C CA . LEU A 1 68 ? -6.998 -10.151 5.669 1.00 98.00 68 LEU A CA 1
ATOM 508 C C . LEU A 1 68 ? -5.639 -9.499 5.949 1.00 98.00 68 LEU A C 1
ATOM 510 O O . LEU A 1 68 ? -5.105 -8.812 5.089 1.00 98.00 68 LEU A O 1
ATOM 514 N N . THR A 1 69 ? -5.033 -9.789 7.104 1.00 98.00 69 THR A N 1
ATOM 515 C CA . THR A 1 69 ? -3.674 -9.329 7.426 1.00 98.00 69 THR A CA 1
ATOM 516 C C . THR A 1 69 ? -2.656 -9.843 6.413 1.00 98.00 69 THR A C 1
ATOM 518 O O . THR A 1 69 ? -1.884 -9.046 5.894 1.00 98.00 69 THR A O 1
ATOM 521 N N . ASN A 1 70 ? -2.693 -11.135 6.067 1.00 97.25 70 ASN A N 1
ATOM 522 C CA . ASN A 1 70 ? -1.813 -11.712 5.046 1.00 97.25 70 ASN A CA 1
ATOM 523 C C . ASN A 1 70 ? -1.988 -11.050 3.669 1.00 97.25 70 ASN A C 1
ATOM 525 O O . ASN A 1 70 ? -1.006 -10.835 2.961 1.00 97.25 70 ASN A O 1
ATOM 529 N N . VAL A 1 71 ? -3.228 -10.751 3.270 1.00 97.19 71 VAL A N 1
ATOM 530 C CA . VAL A 1 71 ? -3.511 -10.064 2.000 1.00 97.19 71 VAL A CA 1
ATOM 531 C C . VAL A 1 71 ? -2.939 -8.648 2.027 1.00 97.19 71 VAL A C 1
ATOM 533 O O . VAL A 1 71 ? -2.204 -8.274 1.115 1.00 97.19 71 VAL A O 1
ATOM 536 N N . SER A 1 72 ? -3.193 -7.892 3.096 1.00 96.81 72 SER A N 1
ATOM 537 C CA . SER A 1 72 ? -2.679 -6.531 3.261 1.00 96.81 72 SER A CA 1
ATOM 538 C C . SER A 1 72 ? -1.151 -6.481 3.245 1.00 96.81 72 SER A C 1
ATOM 540 O O . SER A 1 72 ? -0.573 -5.642 2.557 1.00 96.81 72 SER A O 1
ATOM 542 N N . THR A 1 73 ? -0.473 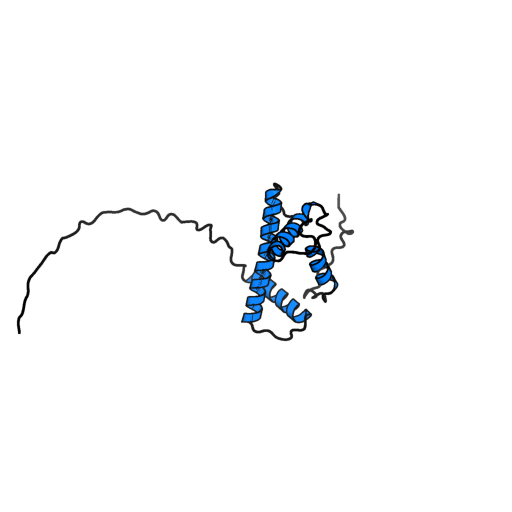-7.394 3.949 1.00 96.56 73 THR A N 1
ATOM 543 C CA . THR A 1 73 ? 0.997 -7.432 3.955 1.00 96.56 73 THR A CA 1
ATOM 544 C C . THR A 1 73 ? 1.563 -7.798 2.588 1.00 96.56 73 THR A C 1
ATOM 546 O O . THR A 1 73 ? 2.547 -7.196 2.177 1.00 96.56 73 THR A O 1
ATOM 549 N N . ARG A 1 74 ? 0.925 -8.711 1.842 1.00 95.50 74 ARG A N 1
ATOM 550 C CA . ARG A 1 74 ? 1.330 -9.044 0.464 1.00 95.50 74 ARG A CA 1
ATOM 551 C C . ARG A 1 74 ? 1.141 -7.875 -0.501 1.00 95.50 74 ARG A C 1
ATOM 553 O O . ARG A 1 74 ? 1.961 -7.691 -1.400 1.00 95.50 74 ARG A O 1
ATOM 560 N N . TYR A 1 75 ? 0.086 -7.085 -0.315 1.00 94.75 75 TYR A N 1
ATOM 561 C CA . TYR A 1 75 ? -0.148 -5.876 -1.103 1.00 94.75 75 TYR A CA 1
ATOM 562 C C . TYR A 1 75 ? 0.977 -4.855 -0.869 1.00 94.75 75 TYR A C 1
ATOM 564 O O . TYR A 1 75 ? 1.590 -4.384 -1.825 1.00 94.75 75 TYR A O 1
ATOM 572 N N . LEU A 1 76 ? 1.327 -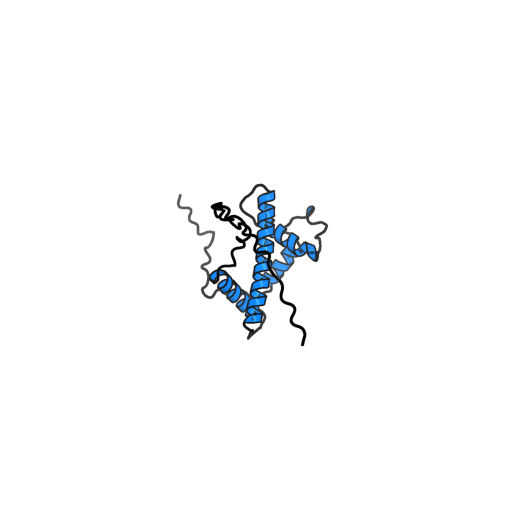4.595 0.399 1.00 96.06 76 LEU A N 1
ATOM 573 C CA . LEU A 1 76 ? 2.444 -3.715 0.766 1.00 96.06 76 LEU A CA 1
ATOM 574 C C . LEU A 1 76 ? 3.790 -4.231 0.243 1.00 96.06 76 LEU A C 1
ATOM 576 O O . LEU A 1 76 ? 4.550 -3.470 -0.349 1.00 96.06 76 LEU A O 1
ATOM 580 N N . GLU A 1 77 ? 4.070 -5.522 0.422 1.00 95.94 77 GLU A N 1
ATOM 581 C CA . GLU A 1 77 ? 5.299 -6.161 -0.054 1.00 95.94 77 GLU A CA 1
ATOM 582 C C . GLU A 1 77 ? 5.457 -6.015 -1.570 1.00 95.94 77 GLU A C 1
ATOM 584 O O . GLU A 1 77 ? 6.548 -5.725 -2.054 1.00 95.94 77 GLU A O 1
ATOM 589 N N . THR A 1 78 ? 4.366 -6.159 -2.325 1.00 96.25 78 THR A N 1
ATOM 590 C CA . THR A 1 78 ? 4.393 -6.030 -3.786 1.00 96.25 78 THR A CA 1
ATOM 591 C C . THR A 1 78 ? 4.752 -4.610 -4.218 1.00 96.25 78 THR A C 1
ATOM 593 O O . THR A 1 78 ? 5.642 -4.443 -5.050 1.00 96.25 78 THR A O 1
ATOM 596 N N . ILE A 1 79 ? 4.146 -3.590 -3.597 1.00 96.75 79 ILE A N 1
ATOM 597 C CA . ILE A 1 79 ? 4.470 -2.180 -3.873 1.00 96.75 79 ILE A CA 1
ATOM 598 C C . ILE A 1 79 ? 5.936 -1.894 -3.544 1.00 96.75 79 ILE A C 1
ATOM 600 O O . ILE A 1 79 ? 6.654 -1.324 -4.362 1.00 96.75 79 ILE A O 1
ATOM 604 N N . VAL A 1 80 ? 6.396 -2.299 -2.356 1.00 96.88 80 VAL A N 1
ATOM 605 C CA . VAL A 1 80 ? 7.756 -2.002 -1.882 1.00 96.88 80 VAL A CA 1
ATOM 606 C C . VAL A 1 80 ? 8.810 -2.734 -2.711 1.00 96.88 80 VAL A C 1
ATOM 608 O O . VAL A 1 80 ? 9.821 -2.136 -3.069 1.00 96.88 80 VAL A O 1
ATOM 611 N N . ARG A 1 81 ? 8.576 -3.997 -3.083 1.00 97.44 81 ARG A N 1
ATOM 612 C CA . ARG A 1 81 ? 9.481 -4.753 -3.961 1.00 97.44 81 ARG A CA 1
ATOM 613 C C . ARG A 1 81 ? 9.577 -4.129 -5.353 1.00 97.44 81 ARG A C 1
ATOM 615 O O . ARG A 1 81 ? 10.673 -4.041 -5.909 1.00 97.44 81 ARG A O 1
ATOM 622 N N . SER A 1 82 ? 8.454 -3.670 -5.901 1.00 97.81 82 SER A N 1
ATOM 623 C CA . SER A 1 82 ? 8.436 -2.973 -7.188 1.00 97.81 82 SER A CA 1
ATOM 624 C C . SER A 1 82 ? 9.180 -1.630 -7.095 1.00 97.81 82 SER A C 1
ATOM 626 O O . SER A 1 82 ? 10.089 -1.365 -7.879 1.00 97.81 82 SER A O 1
ATOM 628 N N . ALA A 1 83 ? 8.941 -0.843 -6.040 1.00 98.19 83 ALA A N 1
ATOM 629 C CA . ALA A 1 83 ? 9.672 0.400 -5.770 1.00 98.19 83 ALA A CA 1
ATOM 630 C C . ALA A 1 83 ? 11.190 0.193 -5.601 1.00 98.19 83 ALA A C 1
ATOM 632 O O . ALA A 1 83 ? 11.994 0.961 -6.131 1.00 98.19 83 ALA A O 1
ATOM 633 N N . ALA A 1 84 ? 11.611 -0.859 -4.897 1.00 98.25 84 ALA A N 1
ATOM 634 C CA . ALA A 1 84 ? 13.022 -1.225 -4.788 1.00 98.25 84 ALA A CA 1
ATOM 635 C C . ALA A 1 84 ? 13.622 -1.564 -6.161 1.00 98.25 84 ALA A C 1
ATOM 637 O O . ALA A 1 84 ? 14.732 -1.143 -6.476 1.00 98.25 84 ALA A O 1
ATOM 638 N N . SER A 1 85 ? 12.861 -2.249 -7.017 1.00 98.31 85 SER A N 1
ATOM 639 C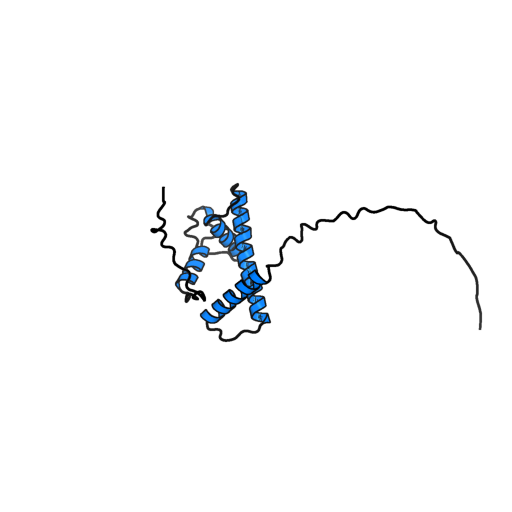 CA . SER A 1 85 ? 13.285 -2.571 -8.384 1.00 98.31 85 SER A CA 1
ATOM 640 C C . SER A 1 85 ? 13.459 -1.313 -9.245 1.00 98.31 85 SER A C 1
ATOM 642 O O . SER A 1 85 ? 14.457 -1.204 -9.954 1.00 98.31 85 SER A O 1
ATOM 644 N N . PHE A 1 86 ? 12.563 -0.324 -9.137 1.00 97.62 86 PHE A N 1
ATOM 645 C CA . PHE A 1 86 ? 12.700 0.964 -9.837 1.00 97.62 86 PHE A CA 1
ATOM 646 C C . PHE A 1 86 ? 13.882 1.805 -9.336 1.00 97.62 86 PHE A C 1
ATOM 648 O O . PHE A 1 86 ? 14.596 2.415 -10.141 1.00 97.62 86 PHE A O 1
ATOM 655 N N . ALA A 1 87 ? 14.134 1.798 -8.024 1.00 98.38 87 ALA A N 1
ATOM 656 C CA . ALA A 1 87 ? 15.312 2.438 -7.448 1.00 98.38 87 ALA A CA 1
ATOM 657 C C . ALA A 1 87 ? 16.597 1.804 -7.998 1.00 98.38 87 ALA A C 1
ATOM 659 O O . ALA A 1 87 ? 17.454 2.513 -8.533 1.00 98.38 87 ALA A O 1
ATOM 660 N N . ASN A 1 88 ? 16.667 0.470 -7.977 1.00 98.12 88 ASN A N 1
ATOM 661 C CA . ASN A 1 88 ? 17.800 -0.294 -8.495 1.00 98.12 88 ASN A CA 1
ATOM 662 C C . ASN A 1 88 ? 18.015 -0.058 -9.995 1.00 98.12 88 ASN A C 1
ATOM 664 O O . ASN A 1 88 ? 19.143 0.184 -10.417 1.00 98.12 88 ASN A O 1
ATOM 668 N N . ALA A 1 89 ? 16.944 -0.039 -10.797 1.00 97.69 89 ALA A N 1
ATOM 669 C CA . ALA A 1 89 ? 17.010 0.284 -12.226 1.00 97.69 89 ALA A CA 1
ATOM 670 C C . ALA A 1 89 ? 17.528 1.712 -12.491 1.00 97.69 89 ALA A C 1
ATOM 672 O O . ALA A 1 89 ? 18.084 1.989 -13.550 1.00 97.69 89 ALA A O 1
ATOM 673 N N . SER A 1 90 ? 17.391 2.609 -11.513 1.00 96.44 90 SER A N 1
ATOM 674 C CA . SER A 1 90 ? 17.950 3.964 -11.539 1.00 96.44 90 SER A CA 1
ATOM 675 C C . SER A 1 90 ? 19.362 4.053 -10.940 1.00 96.44 90 SER A C 1
ATOM 677 O O . SER A 1 90 ? 19.824 5.158 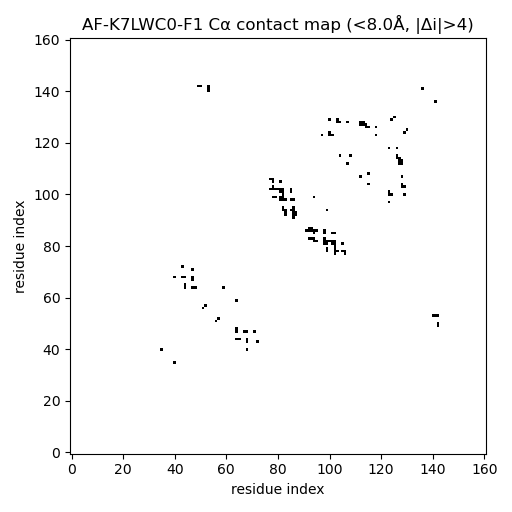-10.661 1.00 96.44 90 SER A O 1
ATOM 679 N N . ASN A 1 91 ? 20.037 2.922 -10.701 1.00 97.44 91 ASN A N 1
ATOM 680 C CA . ASN A 1 91 ? 21.335 2.826 -10.021 1.00 97.44 91 ASN A CA 1
ATOM 681 C C . ASN A 1 91 ? 21.339 3.435 -8.607 1.00 97.44 91 ASN A C 1
ATOM 683 O O . ASN A 1 91 ? 22.342 3.985 -8.150 1.00 97.44 91 ASN A O 1
ATOM 687 N N . ARG A 1 92 ? 20.203 3.364 -7.906 1.00 97.12 92 ARG A N 1
ATOM 688 C CA . ARG A 1 92 ? 20.050 3.828 -6.525 1.00 97.12 92 ARG A CA 1
ATOM 689 C C . ARG A 1 92 ? 19.681 2.660 -5.625 1.00 97.12 92 ARG A C 1
ATOM 691 O O . ARG A 1 92 ? 18.838 1.851 -5.980 1.00 97.12 92 ARG A O 1
ATOM 698 N N . THR A 1 93 ? 20.234 2.640 -4.418 1.00 95.75 93 THR A N 1
ATOM 699 C CA . THR A 1 93 ? 19.879 1.634 -3.403 1.00 95.75 93 THR A CA 1
ATOM 700 C C . THR A 1 93 ? 18.610 2.003 -2.635 1.00 95.75 93 THR A C 1
ATOM 702 O O . THR A 1 93 ? 17.859 1.134 -2.206 1.00 95.75 93 THR A O 1
ATOM 705 N N . ASN A 1 94 ? 18.362 3.303 -2.449 1.00 96.62 94 ASN A N 1
ATOM 706 C CA . ASN A 1 94 ? 17.230 3.796 -1.670 1.00 96.62 94 ASN A CA 1
ATOM 707 C C . ASN A 1 94 ? 16.072 4.203 -2.582 1.00 96.62 94 ASN A C 1
ATOM 709 O O . ASN A 1 94 ? 16.239 5.046 -3.474 1.00 96.62 94 ASN A O 1
ATOM 713 N N . SER A 1 95 ? 14.893 3.644 -2.308 1.00 97.25 95 SER A N 1
ATOM 714 C CA . SER A 1 95 ? 13.649 4.050 -2.955 1.00 97.25 95 SER A CA 1
ATOM 715 C C . SER A 1 95 ? 13.194 5.424 -2.468 1.00 97.25 95 SER A C 1
ATOM 717 O O . SER A 1 95 ? 13.301 5.758 -1.288 1.00 97.25 95 SER A O 1
ATOM 719 N N . ASN A 1 96 ? 12.663 6.220 -3.388 1.00 96.38 96 ASN A N 1
ATOM 720 C CA . ASN A 1 96 ? 12.049 7.515 -3.127 1.00 96.38 96 ASN A CA 1
ATOM 721 C C . ASN A 1 96 ? 10.538 7.473 -3.424 1.00 96.38 96 ASN A C 1
ATOM 723 O O . ASN A 1 96 ? 9.974 6.435 -3.773 1.00 96.38 96 ASN A O 1
ATOM 727 N N . LEU A 1 97 ? 9.868 8.621 -3.299 1.00 95.56 97 LEU A N 1
ATOM 728 C CA . LEU A 1 97 ? 8.433 8.727 -3.561 1.00 95.56 97 LEU A CA 1
ATOM 729 C C . LEU A 1 97 ? 8.048 8.321 -4.994 1.00 95.56 97 LEU A C 1
ATOM 731 O O . LEU A 1 97 ? 7.033 7.659 -5.181 1.00 95.56 97 LEU A O 1
ATOM 735 N N . PHE A 1 98 ? 8.837 8.696 -6.001 1.00 95.38 98 PHE A N 1
ATOM 736 C CA . PHE A 1 98 ? 8.551 8.356 -7.396 1.00 95.38 98 PHE A CA 1
ATOM 737 C C . PHE A 1 98 ? 8.664 6.854 -7.650 1.00 95.38 98 PHE A C 1
ATOM 739 O O . PHE A 1 98 ? 7.844 6.303 -8.378 1.00 95.38 98 PHE A O 1
ATOM 746 N N . ASP A 1 99 ? 9.607 6.177 -6.994 1.00 97.31 99 ASP A N 1
ATOM 747 C CA . ASP A 1 99 ? 9.714 4.719 -7.058 1.00 97.31 99 ASP A CA 1
ATOM 748 C C . ASP A 1 99 ? 8.479 4.039 -6.449 1.00 97.31 99 ASP A C 1
ATOM 750 O O . ASP A 1 99 ? 7.960 3.079 -7.012 1.00 97.31 99 ASP A O 1
ATOM 754 N N . ILE A 1 100 ? 7.962 4.568 -5.333 1.00 96.81 100 ILE A N 1
ATOM 755 C CA . ILE A 1 100 ? 6.722 4.080 -4.709 1.00 96.81 100 ILE A CA 1
ATOM 756 C C . ILE A 1 100 ? 5.525 4.303 -5.639 1.00 96.81 100 ILE A C 1
ATOM 758 O O . ILE A 1 100 ? 4.692 3.411 -5.783 1.00 96.81 100 ILE A O 1
ATOM 762 N N . ILE A 1 101 ? 5.445 5.463 -6.299 1.00 95.75 101 ILE A N 1
ATOM 763 C CA . ILE A 1 101 ? 4.385 5.748 -7.275 1.00 95.75 101 ILE A CA 1
ATOM 764 C C . ILE A 1 101 ? 4.450 4.756 -8.442 1.00 95.75 101 ILE A C 1
ATOM 766 O O . ILE A 1 101 ? 3.420 4.194 -8.809 1.00 95.75 101 ILE A O 1
ATOM 770 N N . ASN A 1 102 ? 5.643 4.477 -8.970 1.00 95.00 102 ASN A N 1
ATOM 771 C CA . ASN A 1 102 ? 5.819 3.467 -10.012 1.00 95.00 102 ASN A CA 1
ATOM 772 C C . ASN A 1 102 ? 5.439 2.062 -9.515 1.00 95.00 102 ASN A C 1
ATOM 774 O O . ASN A 1 102 ? 4.782 1.321 -10.239 1.00 95.00 102 ASN A O 1
ATOM 778 N N . GLY A 1 103 ? 5.763 1.714 -8.266 1.00 96.06 103 GLY A N 1
ATOM 779 C CA . GLY A 1 103 ? 5.340 0.449 -7.659 1.00 96.06 103 GLY A CA 1
ATOM 780 C C . GLY A 1 103 ? 3.820 0.317 -7.508 1.00 96.06 103 GLY A C 1
ATOM 781 O O . GLY A 1 103 ? 3.267 -0.764 -7.695 1.00 96.06 103 GLY A O 1
ATOM 782 N N . ILE A 1 104 ? 3.117 1.420 -7.231 1.00 95.12 104 ILE A N 1
ATOM 783 C CA . ILE A 1 104 ? 1.647 1.458 -7.259 1.00 95.12 104 ILE A CA 1
ATOM 784 C C . ILE A 1 104 ? 1.137 1.241 -8.689 1.00 95.12 104 ILE A C 1
ATOM 786 O O . ILE A 1 104 ? 0.181 0.496 -8.889 1.00 95.12 104 ILE A O 1
ATOM 790 N N . HIS A 1 105 ? 1.762 1.864 -9.692 1.00 94.12 105 HIS A N 1
ATOM 791 C CA . HIS A 1 105 ? 1.356 1.696 -11.094 1.00 94.12 105 HIS A CA 1
ATOM 792 C C . HIS A 1 105 ? 1.538 0.260 -11.566 1.00 94.12 105 HIS A C 1
ATOM 794 O O . HIS A 1 105 ? 0.641 -0.275 -12.211 1.00 94.12 105 HIS A O 1
ATOM 800 N N . ASP A 1 106 ? 2.654 -0.370 -11.215 1.00 94.25 106 ASP A N 1
ATOM 801 C CA . ASP A 1 106 ? 2.940 -1.774 -11.512 1.00 94.25 106 ASP A CA 1
ATOM 802 C C . ASP A 1 106 ? 1.855 -2.695 -10.929 1.00 94.25 106 ASP A C 1
ATOM 804 O O . ASP A 1 106 ? 1.256 -3.499 -11.642 1.00 94.25 106 ASP A O 1
ATOM 808 N N . LEU A 1 107 ? 1.468 -2.475 -9.669 1.00 93.19 107 LEU A N 1
ATOM 809 C CA . LEU A 1 107 ? 0.377 -3.215 -9.034 1.00 93.19 107 LEU A CA 1
ATOM 810 C C . LEU A 1 107 ? -0.985 -2.989 -9.709 1.00 93.19 107 LEU A C 1
ATOM 812 O O . LEU A 1 107 ? -1.748 -3.934 -9.910 1.00 93.19 107 LEU A O 1
ATOM 816 N N . CYS A 1 108 ? -1.296 -1.748 -10.089 1.00 91.56 108 CYS A N 1
ATOM 817 C CA . CYS A 1 108 ? -2.539 -1.423 -10.788 1.00 91.56 108 CYS A CA 1
ATOM 818 C C . CYS A 1 108 ? -2.535 -1.863 -12.261 1.00 91.56 108 CYS A C 1
ATOM 820 O O . CYS A 1 108 ? -3.598 -1.897 -12.877 1.00 91.56 108 CYS A O 1
ATOM 822 N N . SER A 1 109 ? -1.384 -2.214 -12.845 1.00 87.25 109 SER A N 1
ATOM 823 C CA . SER A 1 109 ? -1.266 -2.529 -14.277 1.00 87.25 109 SER A CA 1
ATOM 824 C C . SER A 1 109 ? -2.078 -3.758 -14.685 1.00 87.25 109 SER A C 1
ATOM 826 O O . SER A 1 109 ? -2.574 -3.808 -15.807 1.00 87.25 109 SER A O 1
ATOM 828 N N . ALA A 1 110 ? -2.287 -4.708 -13.768 1.00 87.44 110 ALA A N 1
ATOM 829 C CA . ALA A 1 110 ? -3.106 -5.893 -14.023 1.00 87.44 110 ALA A CA 1
ATOM 830 C C . ALA A 1 110 ? -4.587 -5.560 -14.293 1.00 87.44 110 ALA A C 1
ATOM 832 O O . ALA A 1 110 ? -5.225 -6.227 -15.104 1.00 87.44 110 ALA A O 1
ATOM 833 N N . GLN A 1 111 ? -5.135 -4.537 -13.627 1.00 89.00 111 GLN A N 1
ATOM 834 C CA . GLN A 1 111 ? -6.517 -4.078 -13.830 1.00 89.00 111 GLN A CA 1
ATOM 835 C C . GLN A 1 111 ? -6.599 -2.862 -14.770 1.00 89.00 111 GLN A C 1
ATOM 837 O O . GLN A 1 111 ? -7.648 -2.593 -15.356 1.00 89.00 111 GLN A O 1
ATOM 842 N N . GLY A 1 112 ? -5.492 -2.138 -14.929 1.00 92.12 112 GLY A N 1
ATOM 843 C CA . GLY A 1 112 ? -5.455 -0.825 -15.553 1.00 92.12 112 GLY A CA 1
ATOM 844 C C . GLY A 1 112 ? -6.028 0.267 -14.645 1.00 92.12 112 GLY A C 1
ATOM 845 O O . GLY A 1 112 ? -6.684 0.010 -13.638 1.00 92.12 112 GLY A O 1
ATOM 846 N N . PHE A 1 113 ? -5.766 1.521 -15.008 1.00 92.12 113 PHE A N 1
ATOM 847 C CA . PHE A 1 113 ? -6.317 2.692 -14.327 1.00 92.12 113 PHE A CA 1
ATOM 848 C C . PHE A 1 113 ? -6.462 3.875 -15.300 1.00 92.12 113 PHE A C 1
ATOM 850 O O . PHE A 1 113 ? -5.754 3.928 -16.315 1.00 92.12 113 PHE A O 1
ATOM 857 N N . PRO A 1 114 ? -7.361 4.844 -15.030 1.00 91.88 114 PRO A N 1
ATOM 858 C CA . PRO A 1 114 ? -7.594 5.978 -15.923 1.00 91.88 114 PRO A CA 1
ATOM 859 C C . PRO A 1 114 ? -6.317 6.770 -16.223 1.00 91.88 114 PRO A C 1
ATOM 861 O O . PRO A 1 114 ? -5.632 7.243 -15.320 1.00 91.88 114 PRO A O 1
ATOM 864 N N . GLY A 1 115 ? -5.988 6.935 -17.502 1.00 89.12 115 GLY A N 1
ATOM 865 C CA . GLY A 1 115 ? -4.755 7.605 -17.925 1.00 89.12 115 GLY A CA 1
ATOM 866 C C . GLY A 1 115 ? -3.493 6.734 -17.870 1.00 89.12 115 GLY A C 1
ATOM 867 O O . GLY A 1 115 ? -2.432 7.223 -18.246 1.00 89.12 115 GLY A O 1
ATOM 868 N N . GLY A 1 116 ? -3.588 5.457 -17.477 1.00 88.06 116 GLY A N 1
ATOM 869 C CA . GLY A 1 116 ? -2.462 4.514 -17.434 1.00 88.06 116 GLY A CA 1
ATOM 870 C C . GLY A 1 116 ? -1.658 4.454 -18.740 1.00 88.06 116 GLY A C 1
ATOM 871 O O . GLY A 1 116 ? -0.431 4.476 -18.724 1.00 88.06 116 GLY A O 1
ATOM 872 N N . SER A 1 117 ? -2.343 4.502 -19.887 1.00 87.75 117 SER A N 1
ATOM 873 C CA . SER A 1 117 ? -1.722 4.459 -21.221 1.00 87.75 117 SER A CA 1
ATOM 874 C C . SER A 1 117 ? -0.840 5.668 -21.557 1.00 87.75 117 SER A C 1
ATOM 876 O O . SER A 1 117 ? 0.044 5.567 -22.406 1.00 87.75 117 SER A O 1
ATOM 878 N N . VAL A 1 118 ? -1.049 6.812 -20.899 1.00 87.06 118 VAL A N 1
ATOM 879 C CA . VAL A 1 118 ? -0.298 8.057 -21.138 1.00 87.06 118 VAL A CA 1
ATOM 880 C C . VAL A 1 118 ? 0.604 8.439 -19.965 1.00 87.06 118 VAL A C 1
ATOM 882 O O . VAL A 1 118 ? 1.144 9.541 -19.962 1.00 87.06 118 VAL A O 1
ATOM 885 N N . MET A 1 119 ? 0.817 7.541 -18.993 1.00 82.31 119 MET A N 1
ATOM 886 C CA . MET A 1 119 ? 1.617 7.820 -17.788 1.00 82.31 119 MET A CA 1
ATOM 887 C C . MET A 1 119 ? 3.042 8.293 -18.092 1.00 82.31 119 MET A C 1
ATOM 889 O O . MET A 1 119 ? 3.530 9.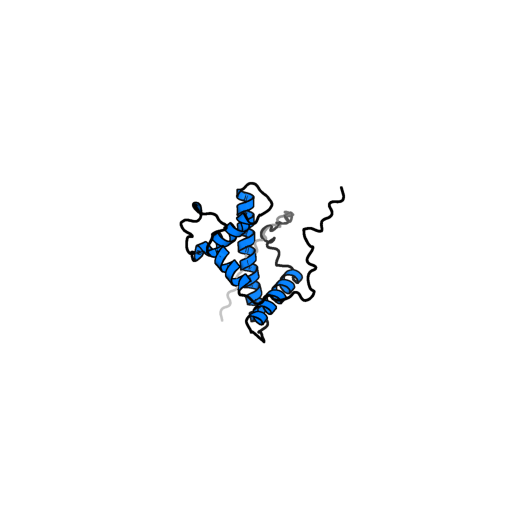199 -17.432 1.00 82.31 119 MET A O 1
ATOM 893 N N . HIS A 1 120 ? 3.673 7.778 -19.149 1.00 81.56 120 HIS A N 1
ATOM 894 C CA . HIS A 1 120 ? 5.006 8.211 -19.588 1.00 81.56 120 HIS A CA 1
ATOM 895 C C . HIS A 1 120 ? 5.050 9.651 -20.137 1.00 81.56 120 HIS A C 1
ATOM 897 O O . HIS A 1 120 ? 6.129 10.215 -20.292 1.00 81.56 120 HIS A O 1
ATOM 903 N N . LYS A 1 121 ? 3.892 10.249 -20.454 1.00 85.00 121 LYS A N 1
ATOM 904 C CA . LYS A 1 121 ? 3.770 11.618 -20.987 1.00 85.00 121 LYS A CA 1
ATOM 905 C C . LYS A 1 121 ? 3.334 12.632 -19.935 1.00 85.00 121 LYS A C 1
ATOM 907 O O . LYS A 1 121 ? 3.365 13.831 -20.200 1.00 85.00 121 LYS A O 1
ATOM 912 N N . VAL A 1 122 ? 2.867 12.172 -18.776 1.00 85.25 122 VAL A N 1
ATOM 913 C CA . VAL A 1 122 ? 2.299 13.030 -17.733 1.00 85.25 122 VAL A CA 1
ATOM 914 C C . VAL A 1 122 ? 3.116 12.938 -16.452 1.00 85.25 122 VAL A C 1
ATOM 916 O O . VAL A 1 122 ? 3.833 11.977 -16.206 1.00 85.25 122 VAL A O 1
ATOM 919 N N . ASN A 1 123 ? 3.007 13.960 -15.609 1.00 90.00 123 ASN A N 1
ATOM 920 C CA . ASN A 1 123 ? 3.668 13.960 -14.309 1.00 90.00 123 ASN A CA 1
ATOM 921 C C . ASN A 1 123 ? 3.108 12.826 -13.423 1.00 90.00 123 ASN A C 1
ATOM 923 O O . ASN A 1 123 ? 1.894 12.762 -13.217 1.00 90.00 123 ASN A O 1
ATOM 927 N N . LEU A 1 124 ? 3.985 11.990 -12.854 1.00 90.88 124 LEU A N 1
ATOM 928 C CA . LEU A 1 124 ? 3.637 10.882 -11.950 1.00 90.88 124 LEU A CA 1
ATOM 929 C C . LEU A 1 124 ? 2.778 11.329 -10.755 1.00 90.88 124 LEU A C 1
ATOM 931 O O . LEU A 1 124 ? 1.890 10.596 -10.323 1.00 90.88 124 LEU A O 1
ATOM 935 N N . LEU A 1 125 ? 2.971 12.563 -10.274 1.00 92.75 125 LEU A N 1
ATOM 936 C CA . LEU A 1 125 ? 2.173 13.153 -9.190 1.00 92.75 125 LEU A CA 1
ATOM 937 C C . LEU A 1 125 ? 0.703 13.398 -9.576 1.00 92.75 125 LEU A C 1
ATOM 939 O O . LEU A 1 125 ? -0.132 13.625 -8.706 1.00 92.75 125 LEU A O 1
ATOM 943 N N . ARG A 1 126 ? 0.372 13.360 -10.873 1.00 91.88 126 ARG A N 1
ATOM 944 C CA . ARG A 1 126 ? -0.999 13.480 -11.397 1.00 91.88 126 ARG A CA 1
ATOM 945 C C . ARG A 1 126 ? -1.629 12.127 -11.738 1.00 91.88 126 ARG A C 1
ATOM 947 O O . ARG A 1 126 ? -2.689 12.105 -12.363 1.00 91.88 126 ARG A O 1
ATOM 954 N N . SER A 1 127 ? -0.998 11.017 -11.354 1.00 92.12 127 SER A N 1
ATOM 955 C CA . SER A 1 127 ? -1.557 9.677 -11.533 1.00 92.12 127 SER A CA 1
ATOM 956 C C . SER A 1 127 ? -2.931 9.553 -10.865 1.00 92.12 127 SER A C 1
ATOM 958 O O . SER A 1 127 ? -3.111 9.960 -9.716 1.00 92.12 127 SER A O 1
ATOM 960 N N . SER A 1 128 ? -3.896 8.964 -11.574 1.00 93.19 128 SER A N 1
ATOM 961 C CA . SER A 1 128 ? -5.217 8.660 -11.015 1.00 93.19 128 SER A CA 1
ATOM 962 C C . SER A 1 128 ? -5.139 7.577 -9.938 1.00 93.19 128 SER A C 1
ATOM 964 O O . SER A 1 128 ? -5.747 7.751 -8.893 1.00 93.19 128 SER A O 1
ATOM 966 N N . ALA A 1 129 ? -4.303 6.548 -10.119 1.00 93.06 129 ALA A N 1
ATOM 967 C CA . ALA A 1 129 ? -4.076 5.517 -9.105 1.00 93.06 129 ALA A CA 1
ATOM 968 C C . ALA A 1 129 ? -3.560 6.119 -7.785 1.00 93.06 129 ALA A C 1
ATOM 970 O O . ALA A 1 129 ? -4.040 5.778 -6.704 1.00 93.06 129 ALA A O 1
ATOM 971 N N . LEU A 1 130 ? -2.627 7.077 -7.865 1.00 93.94 130 LEU A N 1
ATOM 972 C CA . LEU A 1 130 ? -2.176 7.821 -6.686 1.00 93.94 130 LEU A CA 1
ATOM 973 C C . LEU A 1 130 ? -3.303 8.686 -6.103 1.00 93.94 130 LEU A C 1
ATOM 975 O O . LEU A 1 130 ? -3.510 8.694 -4.890 1.00 93.94 130 LEU A O 1
ATOM 979 N N . LYS A 1 131 ? -4.039 9.404 -6.958 1.00 94.31 131 LYS A N 1
ATOM 980 C CA . LYS A 1 131 ? -5.151 10.267 -6.544 1.00 94.31 131 LYS A CA 1
ATOM 981 C C . LYS A 1 131 ? -6.240 9.483 -5.812 1.00 94.31 131 LYS A C 1
ATOM 983 O O . LYS A 1 131 ? -6.760 9.985 -4.822 1.00 94.31 131 LYS A O 1
ATOM 988 N N . ASP A 1 132 ? -6.552 8.269 -6.244 1.00 93.75 132 ASP A N 1
ATOM 989 C CA . ASP A 1 132 ? -7.560 7.420 -5.609 1.00 93.75 132 ASP A CA 1
ATOM 990 C C . ASP A 1 132 ? -7.141 7.025 -4.188 1.00 93.75 132 ASP A C 1
ATOM 992 O O . ASP A 1 132 ? -7.940 7.135 -3.256 1.00 93.75 132 ASP A O 1
ATOM 996 N N . ILE A 1 133 ? -5.861 6.691 -3.983 1.00 93.31 133 ILE A N 1
ATOM 997 C CA . ILE A 1 133 ? -5.302 6.450 -2.643 1.00 93.31 133 ILE A CA 1
ATOM 998 C C . ILE A 1 133 ? -5.371 7.724 -1.789 1.00 93.31 133 ILE A C 1
ATOM 1000 O O . ILE A 1 133 ? -5.803 7.673 -0.638 1.00 93.31 133 ILE A O 1
ATOM 1004 N N . MET A 1 134 ? -4.983 8.881 -2.335 1.00 94.12 134 MET A N 1
ATOM 1005 C CA . MET A 1 134 ? -5.044 10.156 -1.605 1.00 94.12 134 MET A CA 1
ATOM 1006 C C . MET A 1 134 ? -6.481 10.524 -1.221 1.00 94.12 134 MET A C 1
ATOM 1008 O O . MET A 1 134 ? -6.727 10.961 -0.098 1.00 94.12 134 MET A O 1
ATOM 1012 N N . ASN A 1 135 ? -7.439 10.306 -2.122 1.00 94.56 135 ASN A N 1
ATOM 1013 C CA . ASN A 1 135 ? -8.857 10.517 -1.856 1.00 94.56 135 ASN A CA 1
ATOM 1014 C C . ASN A 1 135 ? -9.342 9.595 -0.735 1.00 94.56 135 ASN A C 1
ATOM 1016 O O . ASN A 1 135 ? -9.990 10.070 0.194 1.00 94.56 135 ASN A O 1
ATOM 1020 N N . PHE A 1 136 ? -8.983 8.308 -0.776 1.00 90.81 136 PHE A N 1
ATOM 1021 C CA . PHE A 1 136 ? -9.312 7.369 0.294 1.00 90.81 136 PHE A CA 1
ATOM 1022 C C . PHE A 1 136 ? -8.766 7.840 1.646 1.00 90.81 136 PHE A C 1
ATOM 1024 O O . PHE A 1 136 ? -9.509 7.866 2.624 1.00 90.81 136 PHE A O 1
ATOM 1031 N N . VAL A 1 137 ? -7.504 8.276 1.712 1.00 89.12 137 VAL A N 1
ATOM 1032 C CA . VAL A 1 137 ? -6.891 8.779 2.955 1.00 89.12 137 VAL A CA 1
ATOM 1033 C C . VAL A 1 137 ? -7.586 10.044 3.467 1.00 89.12 137 VAL A C 1
ATOM 1035 O O . VAL A 1 137 ? -7.779 10.180 4.673 1.00 89.12 137 VAL A O 1
ATOM 1038 N N . ASN A 1 138 ? -7.988 10.951 2.574 1.00 90.19 138 ASN A N 1
ATOM 1039 C CA . ASN A 1 138 ? -8.667 12.195 2.946 1.00 90.19 138 ASN A CA 1
ATOM 1040 C C . ASN A 1 138 ? -10.106 11.976 3.432 1.00 90.19 138 ASN A C 1
ATOM 1042 O O . ASN A 1 138 ? -10.580 12.729 4.279 1.00 90.19 138 ASN A O 1
ATOM 1046 N N . LEU A 1 139 ? -10.796 10.969 2.893 1.00 88.62 139 LEU A N 1
ATOM 1047 C CA . LEU A 1 139 ? -12.183 10.647 3.242 1.00 88.62 139 LEU A CA 1
ATOM 1048 C C . LEU A 1 139 ? -12.294 9.654 4.407 1.00 88.62 139 LEU A C 1
ATOM 1050 O O . LEU A 1 139 ? -13.355 9.532 5.015 1.00 88.62 139 LEU A O 1
ATOM 1054 N N . SER A 1 140 ? -11.217 8.934 4.721 1.00 85.00 140 SER A N 1
ATOM 1055 C CA . SER A 1 140 ? -11.208 7.951 5.800 1.00 85.00 140 SER A CA 1
ATOM 1056 C C . SER A 1 140 ? -11.107 8.613 7.168 1.00 85.00 140 SER A C 1
ATOM 1058 O O . SER A 1 140 ? -10.270 9.487 7.405 1.00 85.00 140 SER A O 1
ATOM 1060 N N . ASN A 1 141 ? -11.892 8.109 8.122 1.00 80.56 141 ASN A N 1
ATOM 1061 C CA . ASN A 1 141 ? -11.695 8.430 9.530 1.00 80.56 141 ASN A CA 1
ATOM 1062 C C . ASN A 1 141 ? -10.303 7.958 9.959 1.00 80.56 141 ASN A C 1
ATOM 1064 O O . ASN A 1 141 ? -10.004 6.761 9.929 1.00 80.56 141 ASN A O 1
ATOM 1068 N N . LYS A 1 142 ? -9.444 8.901 10.360 1.00 75.50 142 LYS A N 1
ATOM 1069 C CA . LYS A 1 142 ? -8.105 8.578 10.858 1.00 75.50 142 LYS A CA 1
ATOM 1070 C C . LYS A 1 142 ? -8.229 7.683 12.086 1.00 75.50 142 LYS A C 1
ATOM 1072 O O . LYS A 1 142 ? -8.846 8.067 13.075 1.00 75.50 142 LYS A O 1
ATOM 1077 N N . VAL A 1 143 ? -7.594 6.517 12.033 1.00 74.62 143 VAL A N 1
ATOM 1078 C CA . VAL A 1 143 ? -7.387 5.681 13.216 1.00 74.62 143 VAL A CA 1
ATOM 1079 C C . VAL A 1 143 ? -6.277 6.334 14.046 1.00 74.62 143 VAL A C 1
ATOM 1081 O O . VAL A 1 143 ? -5.140 6.399 13.571 1.00 74.62 143 VAL A O 1
ATOM 1084 N N . PRO A 1 144 ? -6.558 6.840 15.260 1.00 72.94 144 PRO A N 1
ATOM 1085 C CA . PRO A 1 144 ? -5.510 7.382 16.110 1.00 72.94 144 PRO A CA 1
ATOM 1086 C C . PRO A 1 144 ? -4.572 6.263 16.578 1.00 72.94 144 PRO A C 1
ATOM 1088 O O . PRO A 1 144 ? -5.001 5.152 16.895 1.00 72.94 144 PRO A O 1
ATOM 1091 N N . PHE A 1 145 ? -3.277 6.568 16.666 1.00 74.00 145 PHE A N 1
ATOM 1092 C CA . PHE A 1 145 ? -2.333 5.697 17.360 1.00 74.00 145 PHE A CA 1
ATOM 1093 C C . PHE A 1 145 ? -2.714 5.590 18.840 1.00 74.00 145 PHE A C 1
ATOM 1095 O O . PHE A 1 145 ? -3.166 6.564 19.440 1.00 74.00 145 PHE A O 1
ATOM 1102 N N . ALA A 1 146 ? -2.471 4.421 19.444 1.00 73.31 146 ALA A N 1
ATOM 1103 C CA . ALA A 1 146 ? -2.750 4.194 20.866 1.00 73.31 146 ALA A CA 1
ATOM 1104 C C . ALA A 1 146 ? -2.044 5.216 21.777 1.00 73.31 146 ALA A C 1
ATOM 1106 O O . ALA A 1 146 ? -2.573 5.597 22.816 1.00 73.31 146 ALA A O 1
ATOM 1107 N N . LYS A 1 147 ? -0.858 5.683 21.366 1.00 77.69 147 LYS A N 1
ATOM 1108 C CA . LYS A 1 147 ? -0.198 6.863 21.926 1.00 77.69 147 LYS A CA 1
ATOM 1109 C C . LYS A 1 147 ? -0.081 7.915 20.823 1.00 77.69 147 LYS A C 1
ATOM 1111 O O . LYS A 1 147 ? 0.429 7.565 19.756 1.00 77.69 147 LYS A O 1
ATOM 1116 N N . PRO A 1 148 ? -0.513 9.170 21.051 1.00 75.00 148 PRO A N 1
ATOM 1117 C CA . PRO A 1 148 ? -0.286 10.249 20.100 1.00 75.00 148 PRO A CA 1
ATOM 1118 C C . PRO A 1 148 ? 1.199 10.318 19.753 1.00 75.00 148 PRO A C 1
ATOM 1120 O O . PRO A 1 148 ? 2.045 10.408 20.643 1.00 75.00 148 PRO A O 1
ATOM 1123 N N . ILE A 1 149 ? 1.522 10.231 18.464 1.00 76.12 149 ILE A N 1
ATOM 1124 C CA . ILE A 1 149 ? 2.900 10.400 18.015 1.00 76.12 149 ILE A CA 1
ATOM 1125 C C . ILE A 1 149 ? 3.225 11.891 18.145 1.00 76.12 149 ILE A C 1
ATOM 1127 O O . ILE A 1 149 ? 2.476 12.706 17.598 1.00 76.12 149 ILE A O 1
ATOM 1131 N N . PRO A 1 150 ? 4.303 12.273 18.853 1.00 78.06 150 PRO A N 1
ATOM 1132 C CA . PRO A 1 150 ? 4.723 13.663 18.910 1.00 78.06 150 PRO A CA 1
ATOM 1133 C C . PRO A 1 150 ? 4.961 14.177 17.490 1.00 78.06 150 PRO A C 1
ATOM 1135 O O . PRO A 1 150 ? 5.814 13.657 16.767 1.00 78.06 150 PRO A O 1
ATOM 1138 N N . PHE A 1 151 ? 4.215 15.200 17.079 1.00 70.00 151 PHE A N 1
ATOM 1139 C CA . PHE A 1 151 ? 4.521 15.911 15.847 1.00 70.00 151 PHE A CA 1
ATOM 1140 C C . PHE A 1 151 ? 5.813 16.686 16.081 1.00 70.00 151 PHE A C 1
ATOM 1142 O O . PHE A 1 151 ? 5.812 17.737 16.721 1.00 70.00 151 PHE A O 1
ATOM 1149 N N . ARG A 1 152 ? 6.939 16.161 15.590 1.00 66.06 152 ARG A N 1
ATOM 1150 C CA . ARG A 1 152 ? 8.169 16.946 15.514 1.00 66.06 152 ARG A CA 1
ATOM 1151 C C . ARG A 1 152 ? 7.900 18.065 14.516 1.00 66.06 152 ARG A C 1
ATOM 1153 O O . ARG A 1 152 ? 7.813 17.817 13.316 1.00 66.06 152 ARG A O 1
ATOM 1160 N N . ASN A 1 153 ? 7.712 19.279 15.023 1.00 60.72 153 ASN A N 1
ATOM 1161 C CA . ASN A 1 153 ? 7.565 20.448 14.178 1.00 60.72 153 ASN A CA 1
ATOM 1162 C C . ASN A 1 153 ? 8.867 20.585 13.380 1.00 60.72 153 ASN A C 1
ATOM 1164 O O . ASN A 1 153 ? 9.932 20.784 13.963 1.00 60.72 153 ASN A O 1
ATOM 1168 N N . VAL A 1 154 ? 8.809 20.387 12.062 1.00 62.19 154 VAL A N 1
ATOM 1169 C CA . VAL A 1 154 ? 10.008 20.330 11.205 1.00 62.19 154 VAL A CA 1
ATOM 1170 C C . VAL A 1 154 ? 10.778 21.659 11.253 1.00 62.19 154 VAL A C 1
ATOM 1172 O O . VAL A 1 154 ? 11.990 21.680 11.079 1.00 62.19 154 VAL A O 1
ATOM 1175 N N . PHE A 1 155 ? 10.090 22.750 11.606 1.00 59.09 155 PHE A N 1
ATOM 1176 C CA . PHE A 1 155 ? 10.668 24.075 11.828 1.00 59.09 155 PHE A CA 1
ATOM 1177 C C . PHE A 1 155 ? 11.449 24.226 13.147 1.00 59.09 155 PHE A C 1
ATOM 1179 O O . PHE A 1 155 ? 12.169 25.202 13.304 1.00 59.09 155 PHE A O 1
ATOM 1186 N N . GLN A 1 156 ? 11.331 23.289 14.094 1.00 51.47 156 GLN A N 1
ATOM 1187 C CA . GLN A 1 156 ? 12.069 23.310 15.368 1.00 51.47 156 GLN A CA 1
ATOM 1188 C C . GLN A 1 156 ? 13.360 22.487 15.342 1.00 51.47 156 GLN A C 1
ATOM 1190 O O . GLN A 1 156 ? 13.977 22.270 16.388 1.00 51.47 156 GLN A O 1
ATOM 1195 N N . VAL A 1 157 ? 13.811 22.031 14.169 1.00 50.88 157 VAL A N 1
ATOM 1196 C CA . VAL A 1 157 ? 15.193 21.564 14.046 1.00 50.88 157 VAL A CA 1
ATOM 1197 C C . VAL A 1 157 ? 16.093 22.798 14.113 1.00 50.88 157 VAL A C 1
ATOM 1199 O O . VAL A 1 157 ? 16.485 23.352 13.09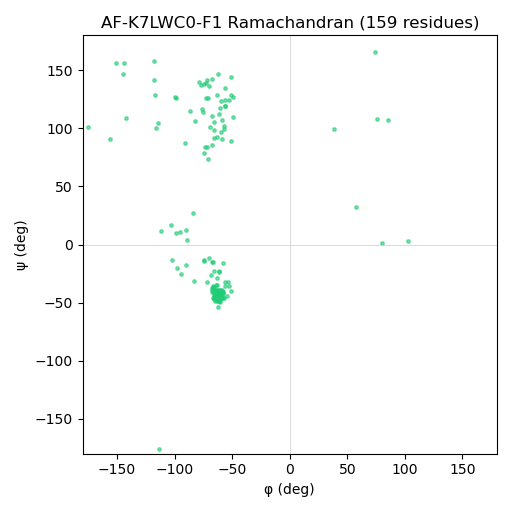3 1.00 50.88 157 VAL A O 1
ATOM 1202 N N . ASN A 1 158 ? 16.397 23.233 15.340 1.00 48.66 158 ASN A N 1
ATOM 1203 C CA . ASN A 1 158 ? 17.577 24.035 15.615 1.00 48.66 158 ASN A CA 1
ATOM 1204 C C . ASN A 1 158 ? 18.763 23.210 15.126 1.00 48.66 158 ASN A C 1
ATOM 1206 O O . ASN A 1 158 ? 19.197 22.261 15.784 1.00 48.66 158 ASN A O 1
ATOM 1210 N N . VAL A 1 159 ? 19.240 23.541 13.932 1.00 52.81 159 VAL A N 1
ATOM 1211 C CA . VAL A 1 159 ? 20.576 23.174 13.496 1.00 52.81 159 VAL A CA 1
ATOM 1212 C C . VAL A 1 159 ? 21.506 23.952 14.419 1.00 52.81 159 VAL A C 1
ATOM 1214 O O . VAL A 1 159 ? 21.785 25.121 14.185 1.00 52.81 159 VAL A O 1
ATOM 1217 N N . PHE A 1 160 ? 21.898 23.323 15.525 1.00 56.69 160 PHE A N 1
ATOM 1218 C CA . PHE A 1 160 ? 23.089 23.722 16.261 1.00 56.69 160 PHE A CA 1
ATOM 1219 C C . PHE A 1 160 ? 24.284 23.396 15.357 1.00 56.69 160 PHE A C 1
ATOM 1221 O O . PHE A 1 160 ? 24.807 22.282 15.373 1.00 56.69 160 PHE A O 1
ATOM 1228 N N . LEU A 1 161 ? 24.598 24.346 14.480 1.00 48.50 161 LEU A N 1
ATOM 1229 C CA . LEU A 1 161 ? 25.966 24.664 14.081 1.00 48.50 161 LEU A CA 1
ATOM 1230 C C . LEU A 1 161 ? 26.564 25.546 15.182 1.00 48.50 161 LEU A C 1
ATOM 1232 O O . LEU A 1 161 ? 27.766 25.368 15.463 1.00 48.50 161 LEU A O 1
#